Protein AF-Q2B4I1-F1 (afdb_monomer_lite)

Radius of gyration: 16.96 Å; chains: 1; bounding box: 50×12×42 Å

Secondary structure (DSSP, 8-state):
-HHHHHHHHHHHHHHHHHS---HHHHHHHHHHHHHHHHHHIIIIIS-TTTSTTHHHHHHHHHHHHHHHHHHHHHHHHHHHHTT-

Foldseek 3Di:
DLVVVLVVLVVQLVVLVVDPDDPVVNVVSNVVSVVVNVVSCCCPVVVLVPDPCNVVSVVVVVVVVVVVCCVVVVVVCCVVPVVD

Sequence (84 aa):
MGFVFSLILTAVALMVYFFDMSYAVGLTILVITAFIQAALQLVVFMHAGESDDKGTIFTNIYYSIFIALVTVFGTLLTMIWGYM

pLDDT: mean 91.2, std 8.28, range [54.88, 97.88]

Structure (mmCIF, N/CA/C/O backbone):
data_AF-Q2B4I1-F1
#
_entry.id   AF-Q2B4I1-F1
#
loop_
_atom_site.group_PDB
_atom_site.id
_atom_site.type_symbol
_atom_site.label_atom_id
_atom_site.label_alt_id
_atom_site.label_comp_id
_atom_site.label_asym_id
_atom_site.label_entity_id
_atom_site.label_seq_id
_atom_site.pdbx_PDB_ins_code
_atom_site.Cartn_x
_atom_site.Cartn_y
_atom_site.Cartn_z
_atom_site.occupancy
_atom_site.B_iso_or_equiv
_atom_site.auth_seq_id
_atom_site.auth_comp_id
_atom_site.auth_asym_id
_atom_site.auth_atom_id
_atom_site.pdbx_PDB_model_num
ATOM 1 N N . MET A 1 1 ? -24.560 -2.486 -5.103 1.00 83.25 1 MET A N 1
ATOM 2 C CA . MET A 1 1 ? -23.748 -1.503 -5.860 1.00 83.25 1 MET A CA 1
ATOM 3 C C . MET A 1 1 ? -22.246 -1.670 -5.630 1.00 83.25 1 MET A C 1
ATOM 5 O O . MET A 1 1 ? -21.544 -1.850 -6.614 1.00 83.25 1 MET A O 1
ATOM 9 N N . GLY A 1 2 ? -21.745 -1.693 -4.384 1.00 88.88 2 GLY A N 1
ATOM 10 C CA . GLY A 1 2 ? -20.301 -1.825 -4.091 1.00 88.88 2 GLY A CA 1
ATOM 11 C C . GLY A 1 2 ? -19.590 -3.006 -4.761 1.00 88.88 2 GLY A C 1
ATOM 12 O O . GLY A 1 2 ? -18.533 -2.830 -5.353 1.00 88.88 2 GLY A O 1
ATOM 13 N N . PHE A 1 3 ? -20.214 -4.188 -4.762 1.00 92.94 3 PHE A N 1
ATOM 14 C CA . PHE A 1 3 ? -19.674 -5.380 -5.428 1.00 92.94 3 PHE A CA 1
ATOM 15 C C . PHE A 1 3 ? -19.420 -5.188 -6.931 1.00 92.94 3 PHE A C 1
ATOM 17 O O . PHE A 1 3 ? -18.355 -5.538 -7.427 1.00 92.94 3 PHE A O 1
ATOM 24 N N . VAL A 1 4 ? -20.363 -4.570 -7.648 1.00 96.00 4 VAL A N 1
ATOM 25 C CA . VAL A 1 4 ? -20.215 -4.307 -9.088 1.00 96.00 4 VAL A CA 1
ATOM 26 C C . VAL A 1 4 ? -19.085 -3.310 -9.340 1.00 96.00 4 VAL A C 1
ATOM 28 O O . VAL A 1 4 ? -18.264 -3.532 -10.223 1.00 96.00 4 VAL A O 1
ATOM 31 N N . PHE A 1 5 ? -18.987 -2.251 -8.531 1.00 94.38 5 PHE A N 1
ATOM 32 C CA . PHE A 1 5 ? -17.875 -1.302 -8.625 1.00 94.38 5 PHE A CA 1
ATOM 33 C C . PHE A 1 5 ? -16.518 -1.965 -8.368 1.00 94.38 5 PHE A C 1
ATOM 35 O O . PHE A 1 5 ? -15.574 -1.706 -9.112 1.00 94.38 5 PHE A O 1
ATOM 42 N N . SER A 1 6 ? -16.430 -2.862 -7.381 1.00 96.25 6 SER A N 1
ATOM 43 C CA . SER A 1 6 ? -15.206 -3.622 -7.123 1.00 96.25 6 SER A CA 1
ATOM 44 C C . SER A 1 6 ? -14.831 -4.520 -8.307 1.00 96.25 6 SER A C 1
ATOM 46 O O . SER A 1 6 ? -13.673 -4.534 -8.715 1.00 96.25 6 SER A O 1
ATOM 48 N N . LEU A 1 7 ? -15.793 -5.203 -8.937 1.00 96.25 7 LEU A N 1
ATOM 49 C CA . LEU A 1 7 ? -15.518 -5.996 -10.141 1.00 96.25 7 LEU A CA 1
ATOM 50 C C . LEU A 1 7 ? -15.019 -5.139 -11.309 1.00 96.25 7 LEU A C 1
ATOM 52 O O . LEU A 1 7 ? -14.066 -5.529 -11.983 1.00 96.25 7 LEU A O 1
ATOM 56 N N . ILE A 1 8 ? -15.622 -3.968 -11.531 1.00 96.88 8 ILE A N 1
ATOM 57 C CA . ILE A 1 8 ? -15.201 -3.044 -12.593 1.00 96.88 8 ILE A CA 1
ATOM 58 C C . ILE A 1 8 ? -13.767 -2.563 -12.349 1.00 96.88 8 ILE A C 1
ATOM 60 O O . ILE A 1 8 ? -12.946 -2.622 -13.260 1.00 96.88 8 ILE A O 1
ATOM 64 N N . LEU A 1 9 ? -13.443 -2.130 -11.129 1.00 96.62 9 LEU A N 1
ATOM 65 C CA . LEU A 1 9 ? -12.091 -1.690 -10.765 1.00 96.62 9 LEU A CA 1
ATOM 66 C C . LEU A 1 9 ? -11.051 -2.796 -10.986 1.00 96.62 9 LEU A C 1
ATOM 68 O O . LEU A 1 9 ? -9.982 -2.530 -11.532 1.00 96.62 9 LEU A O 1
ATOM 72 N N . THR A 1 10 ? -11.375 -4.040 -10.624 1.00 96.88 10 THR A N 1
ATOM 73 C CA . THR A 1 10 ? -10.497 -5.194 -10.866 1.00 96.88 10 THR A CA 1
ATOM 74 C C . THR A 1 10 ? -10.336 -5.483 -12.356 1.00 96.88 10 THR A C 1
ATOM 76 O O . THR A 1 10 ? -9.222 -5.739 -12.807 1.00 96.88 10 THR A O 1
ATOM 79 N N . ALA A 1 11 ? -11.411 -5.398 -13.143 1.00 97.19 11 ALA A N 1
ATOM 80 C CA . ALA A 1 11 ? -11.334 -5.566 -14.591 1.00 97.19 11 ALA A CA 1
ATOM 81 C C . ALA A 1 11 ? -10.461 -4.480 -15.242 1.00 97.19 11 ALA A C 1
ATOM 83 O O . ALA A 1 11 ? -9.630 -4.800 -16.086 1.00 97.19 11 ALA A O 1
ATOM 84 N N . VAL A 1 12 ? -10.588 -3.217 -14.819 1.00 96.56 12 VAL A N 1
ATOM 85 C CA . VAL A 1 12 ? -9.741 -2.106 -15.294 1.00 96.56 12 VAL A CA 1
ATOM 86 C C . VAL A 1 12 ? -8.271 -2.326 -14.929 1.00 96.56 12 VAL A C 1
ATOM 88 O O . VAL A 1 12 ? -7.403 -2.108 -15.769 1.00 96.56 12 VAL A O 1
ATOM 91 N N . ALA A 1 13 ? -7.971 -2.804 -13.720 1.00 96.75 13 ALA A N 1
ATOM 92 C CA . ALA A 1 13 ? -6.601 -3.155 -13.345 1.00 96.75 13 ALA A CA 1
ATOM 93 C C . ALA A 1 13 ? -6.047 -4.305 -14.209 1.00 96.75 13 ALA A C 1
ATOM 95 O O . ALA A 1 13 ? -4.906 -4.245 -14.665 1.00 96.75 13 ALA A O 1
ATOM 96 N N . LEU A 1 14 ? -6.869 -5.321 -14.497 1.00 96.88 14 LEU A N 1
ATOM 97 C CA . LEU A 1 14 ? -6.500 -6.461 -15.341 1.00 96.88 14 LEU A CA 1
ATOM 98 C C . LEU A 1 14 ? -6.183 -6.044 -16.787 1.00 96.88 14 LEU A C 1
ATOM 100 O O . LEU A 1 14 ? -5.322 -6.646 -17.425 1.00 96.88 14 LEU A O 1
ATOM 104 N N . MET A 1 15 ? -6.836 -4.999 -17.306 1.00 94.88 15 MET A N 1
ATOM 105 C CA . MET A 1 15 ? -6.576 -4.486 -18.657 1.00 94.88 15 MET A CA 1
ATOM 106 C C . MET A 1 15 ? -5.112 -4.071 -18.855 1.00 94.88 15 MET A C 1
ATOM 108 O O . MET A 1 15 ? -4.588 -4.260 -19.948 1.00 94.88 15 MET A O 1
ATOM 112 N N . VAL A 1 16 ? -4.419 -3.605 -17.808 1.00 95.81 16 VAL A N 1
ATOM 113 C CA . VAL A 1 16 ? -2.989 -3.241 -17.878 1.00 95.81 16 VAL A CA 1
ATOM 114 C C . VAL A 1 16 ? -2.110 -4.413 -18.336 1.00 95.81 16 VAL A C 1
ATOM 116 O O . VAL A 1 16 ? -1.076 -4.190 -18.951 1.00 95.81 16 VAL A O 1
ATOM 119 N N . TYR A 1 17 ? -2.519 -5.658 -18.071 1.00 92.88 17 TYR A N 1
ATOM 120 C CA . TYR A 1 17 ? -1.804 -6.849 -18.538 1.00 92.88 17 TYR A CA 1
ATOM 121 C C . TYR A 1 17 ? -2.072 -7.174 -20.016 1.00 92.88 17 TYR A C 1
ATOM 123 O O . TYR A 1 17 ? -1.191 -7.673 -20.709 1.00 92.88 17 TYR A O 1
ATOM 131 N N . PHE A 1 18 ? -3.291 -6.924 -20.498 1.00 94.69 18 PHE A N 1
ATOM 132 C CA . PHE A 1 18 ? -3.709 -7.308 -21.851 1.00 94.69 18 PHE A CA 1
ATOM 133 C C . PHE A 1 18 ? -3.426 -6.242 -22.910 1.00 94.69 18 PHE A C 1
ATOM 135 O O . PHE A 1 18 ? -3.332 -6.572 -24.092 1.00 94.69 18 PHE A O 1
ATOM 142 N N . PHE A 1 19 ? -3.304 -4.979 -22.509 1.00 93.25 19 PHE A N 1
ATOM 143 C CA . PHE A 1 19 ? -2.959 -3.885 -23.408 1.00 93.25 19 PHE A CA 1
ATOM 144 C C . PHE A 1 19 ? -1.479 -3.527 -23.276 1.00 93.25 19 PHE A C 1
ATOM 146 O O . PHE A 1 19 ? -0.962 -3.405 -22.170 1.00 93.25 19 PHE A O 1
ATOM 153 N N . ASP A 1 20 ? -0.818 -3.302 -24.412 1.00 91.25 20 ASP A N 1
ATOM 154 C CA . ASP A 1 20 ? 0.585 -2.880 -24.485 1.00 91.25 20 ASP A CA 1
ATOM 155 C C . ASP A 1 20 ? 0.728 -1.398 -24.096 1.00 91.25 20 ASP A C 1
ATOM 157 O O . ASP A 1 20 ? 0.838 -0.494 -24.927 1.00 91.25 20 ASP A O 1
ATOM 161 N N . MET A 1 21 ? 0.593 -1.130 -22.798 1.00 93.12 21 MET A N 1
ATOM 162 C CA . MET A 1 21 ? 0.674 0.204 -22.214 1.00 93.12 21 MET A CA 1
ATOM 163 C C . MET A 1 21 ? 2.112 0.533 -21.816 1.00 93.12 21 MET A C 1
ATOM 165 O O . MET A 1 21 ? 2.876 -0.328 -21.383 1.00 93.12 21 MET A O 1
ATOM 169 N N . SER A 1 22 ? 2.473 1.818 -21.865 1.00 96.31 22 SER A N 1
ATOM 170 C CA . SER A 1 22 ? 3.753 2.251 -21.304 1.00 96.31 22 SER A CA 1
ATOM 171 C C . SER A 1 22 ? 3.792 2.003 -19.792 1.00 96.31 22 SER A C 1
ATOM 173 O O . SER A 1 22 ? 2.772 2.098 -19.103 1.00 96.31 22 SER A O 1
ATOM 175 N N . TYR A 1 23 ? 4.990 1.745 -19.259 1.00 93.56 23 TYR A N 1
ATOM 176 C CA . TYR A 1 23 ? 5.193 1.466 -17.834 1.00 93.56 23 TYR A CA 1
ATOM 177 C C . TYR A 1 23 ? 4.545 2.519 -16.921 1.00 93.56 23 TYR A C 1
ATOM 179 O O . TYR A 1 23 ? 3.857 2.179 -15.961 1.00 93.56 23 TYR A O 1
ATOM 187 N N . ALA A 1 24 ? 4.710 3.804 -17.253 1.00 96.75 24 ALA A N 1
ATOM 18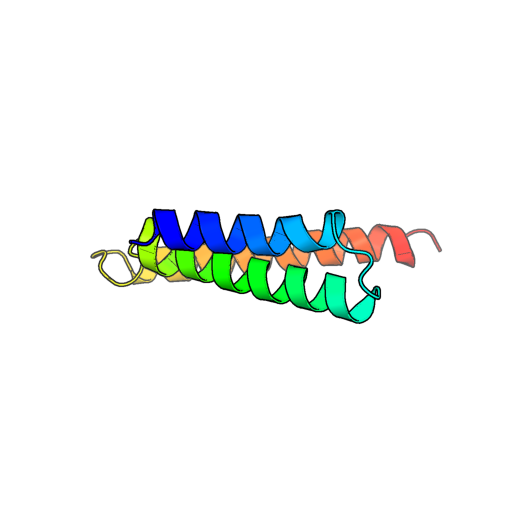8 C CA . ALA A 1 24 ? 4.149 4.903 -1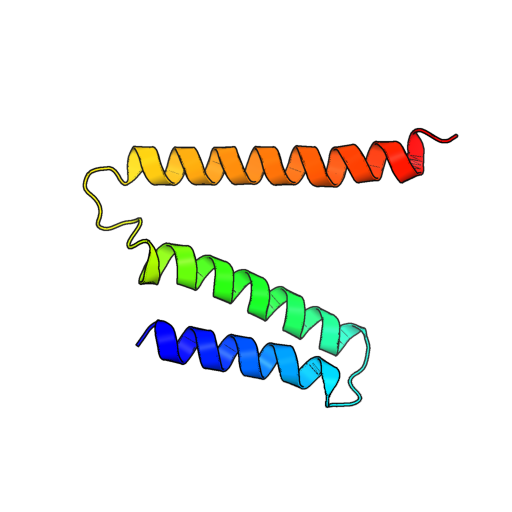6.472 1.00 96.75 24 ALA A CA 1
ATOM 189 C C . ALA A 1 24 ? 2.612 4.874 -16.441 1.00 96.75 24 ALA A C 1
ATOM 191 O O . ALA A 1 24 ? 2.012 5.085 -15.386 1.00 96.75 24 ALA A O 1
ATOM 192 N N . VAL A 1 25 ? 1.973 4.582 -17.578 1.00 96.50 25 VAL A N 1
ATOM 193 C CA . VAL A 1 25 ? 0.509 4.505 -17.683 1.00 96.50 25 VAL A CA 1
ATOM 194 C C . VAL A 1 25 ? -0.013 3.294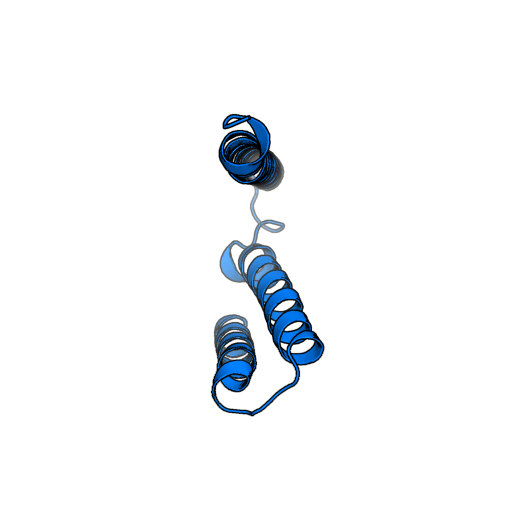 -16.916 1.00 96.50 25 VAL A C 1
ATOM 196 O O . VAL A 1 25 ? -0.911 3.445 -16.086 1.00 96.50 25 VAL A O 1
ATOM 199 N N . GLY A 1 26 ? 0.585 2.119 -17.133 1.00 96.56 26 GLY A N 1
ATOM 200 C CA . GLY A 1 26 ? 0.185 0.890 -16.452 1.00 96.56 26 GLY A CA 1
ATOM 201 C C . GLY A 1 26 ? 0.296 1.009 -14.932 1.00 96.56 26 GLY A C 1
ATOM 202 O O . GLY A 1 26 ? -0.670 0.743 -14.217 1.00 96.56 26 GLY A O 1
ATOM 203 N N . LEU A 1 27 ? 1.431 1.505 -14.429 1.00 96.69 27 LEU A N 1
ATOM 204 C CA . LEU A 1 27 ? 1.642 1.708 -12.994 1.00 96.69 27 LEU A CA 1
ATOM 205 C C . LEU A 1 27 ? 0.654 2.721 -12.400 1.00 96.69 27 LEU A C 1
ATOM 207 O O . LEU A 1 27 ? 0.121 2.492 -11.316 1.00 96.69 27 LEU A O 1
ATOM 211 N N . THR A 1 28 ? 0.365 3.813 -13.113 1.00 97.12 28 THR A N 1
ATOM 212 C CA . THR A 1 28 ? -0.610 4.820 -12.664 1.00 97.12 28 THR A CA 1
ATOM 213 C C .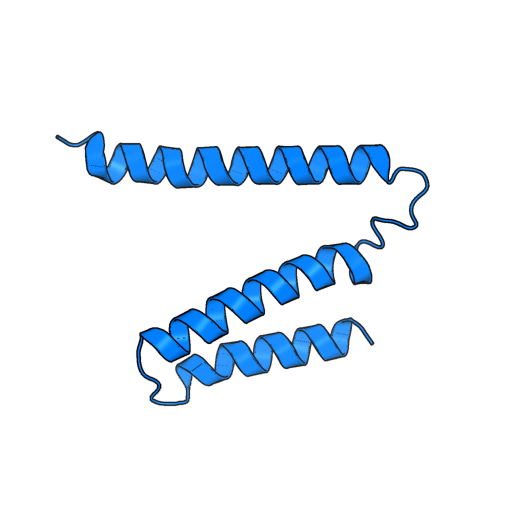 THR A 1 28 ? -2.002 4.210 -12.505 1.00 97.12 28 THR A C 1
ATOM 215 O O . THR A 1 28 ? -2.646 4.412 -11.474 1.00 97.12 28 THR A O 1
ATOM 218 N N . ILE A 1 29 ? -2.454 3.418 -13.483 1.00 96.94 29 ILE A N 1
ATOM 219 C 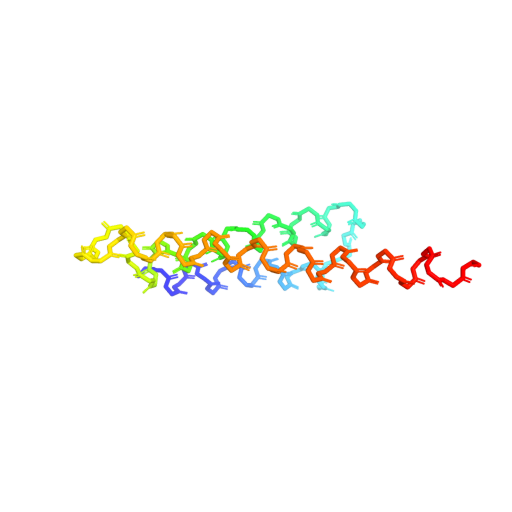CA . ILE A 1 29 ? -3.750 2.730 -13.416 1.00 96.94 29 ILE A CA 1
ATOM 220 C C . ILE A 1 29 ? -3.778 1.764 -12.229 1.00 96.94 29 ILE A C 1
ATOM 222 O O . ILE A 1 29 ? -4.725 1.797 -11.442 1.00 96.94 29 ILE A O 1
ATOM 226 N N . LEU A 1 30 ? -2.741 0.939 -12.058 1.00 97.19 30 LEU A N 1
ATOM 227 C CA . LEU A 1 30 ? -2.671 -0.034 -10.963 1.00 97.19 30 LEU A CA 1
ATOM 228 C C . LEU A 1 30 ? -2.691 0.640 -9.586 1.00 97.19 30 LEU A C 1
ATOM 230 O O . LEU A 1 30 ? -3.452 0.228 -8.714 1.00 97.19 30 LEU A O 1
ATOM 234 N N . VAL A 1 31 ? -1.911 1.704 -9.391 1.00 97.44 31 VAL A N 1
ATOM 235 C CA . VAL A 1 31 ? -1.862 2.424 -8.111 1.00 97.44 31 VAL A CA 1
ATOM 236 C C . VAL A 1 31 ? -3.205 3.089 -7.809 1.00 97.44 31 VAL A C 1
ATOM 238 O O . VAL A 1 31 ? -3.748 2.906 -6.720 1.00 97.44 31 VAL A O 1
ATOM 241 N N . ILE A 1 32 ? -3.784 3.815 -8.770 1.00 97.88 32 ILE A N 1
ATOM 242 C CA . ILE A 1 32 ? -5.070 4.500 -8.568 1.00 97.88 32 ILE A CA 1
ATOM 243 C C . ILE A 1 32 ? -6.183 3.490 -8.274 1.00 97.88 32 ILE A C 1
ATOM 245 O O . ILE A 1 32 ? -6.929 3.657 -7.307 1.00 97.88 32 ILE A O 1
ATOM 249 N N . THR A 1 33 ? -6.289 2.425 -9.072 1.00 97.19 33 THR A N 1
ATOM 250 C CA . THR A 1 33 ? -7.317 1.393 -8.866 1.00 97.19 33 THR A CA 1
ATOM 251 C C . THR A 1 33 ? -7.147 0.678 -7.525 1.00 97.19 33 THR A C 1
ATOM 253 O O . THR A 1 33 ? -8.150 0.446 -6.851 1.00 97.19 33 THR A O 1
ATOM 256 N N . ALA A 1 34 ? -5.915 0.412 -7.075 1.00 96.56 34 ALA A N 1
ATOM 257 C CA . ALA A 1 34 ? -5.647 -0.189 -5.767 1.00 96.56 34 ALA A CA 1
ATOM 258 C C . ALA A 1 34 ? -6.116 0.695 -4.598 1.00 96.56 34 ALA A C 1
ATOM 260 O O . ALA A 1 34 ? -6.788 0.205 -3.688 1.00 96.56 34 ALA A O 1
ATOM 261 N N . PHE A 1 35 ? -5.831 2.001 -4.629 1.00 96.06 35 PHE A N 1
ATOM 262 C CA . PHE A 1 35 ? -6.282 2.919 -3.575 1.00 96.06 35 PHE A CA 1
ATOM 263 C C . PHE A 1 35 ? -7.803 3.098 -3.566 1.00 96.06 35 PHE A C 1
ATOM 265 O O . PHE A 1 35 ? -8.412 3.107 -2.494 1.00 96.06 35 PHE A O 1
ATOM 272 N N . ILE A 1 36 ? -8.433 3.185 -4.741 1.00 96.81 36 ILE A N 1
ATOM 273 C CA . ILE A 1 36 ? -9.897 3.256 -4.830 1.00 96.81 36 ILE A CA 1
ATOM 274 C C . ILE A 1 36 ? -10.530 1.955 -4.317 1.00 96.81 36 ILE A C 1
ATOM 276 O O . ILE A 1 36 ? -11.521 2.018 -3.593 1.00 96.81 36 ILE A O 1
ATOM 280 N N . GLN A 1 37 ? -9.955 0.787 -4.622 1.00 97.19 37 GLN A N 1
ATOM 281 C CA . GLN A 1 37 ? -10.430 -0.493 -4.081 1.00 97.19 37 GLN A CA 1
ATOM 282 C C . GLN A 1 37 ? -10.322 -0.550 -2.556 1.00 97.19 37 GLN A C 1
ATOM 284 O O . GLN A 1 37 ? -11.278 -0.943 -1.890 1.00 97.19 37 GLN A O 1
ATOM 289 N N . ALA A 1 38 ? -9.197 -0.108 -1.989 1.00 94.12 38 ALA A N 1
ATOM 290 C CA . ALA A 1 38 ? -9.026 -0.044 -0.540 1.00 94.12 38 ALA A CA 1
ATOM 291 C C . ALA A 1 38 ? -10.061 0.889 0.121 1.00 94.12 38 ALA A C 1
ATOM 293 O O . ALA A 1 38 ? -10.653 0.538 1.144 1.00 94.12 38 ALA A O 1
ATOM 294 N N . ALA A 1 39 ? -10.339 2.046 -0.488 1.00 92.81 39 ALA A N 1
ATOM 295 C CA . ALA A 1 39 ? -11.364 2.971 -0.006 1.00 92.81 39 ALA A CA 1
ATOM 296 C C . ALA A 1 39 ? -12.779 2.381 -0.116 1.00 92.81 39 ALA A C 1
ATOM 298 O O . ALA A 1 39 ? -13.568 2.488 0.824 1.00 92.81 39 ALA A O 1
ATOM 299 N N . LEU A 1 40 ? -13.096 1.717 -1.231 1.00 94.62 40 LEU A N 1
ATOM 300 C CA . LEU A 1 40 ? -14.373 1.032 -1.425 1.00 94.62 40 LEU A CA 1
ATOM 301 C C . LEU A 1 40 ? -14.571 -0.062 -0.369 1.00 94.62 40 LEU A C 1
ATOM 303 O O . LEU A 1 40 ? -15.664 -0.178 0.185 1.00 94.62 40 LEU A O 1
ATOM 307 N N . GLN A 1 41 ? -13.516 -0.808 -0.034 1.00 93.56 41 GLN A N 1
ATOM 308 C CA . GLN A 1 41 ? -13.552 -1.808 1.031 1.00 93.56 41 GLN A CA 1
ATOM 309 C C . GLN A 1 41 ? -13.899 -1.188 2.387 1.00 93.56 41 GLN A C 1
ATOM 311 O O . GLN A 1 41 ? -14.793 -1.674 3.082 1.00 93.56 41 GLN A O 1
ATOM 316 N N . LEU A 1 42 ? -13.241 -0.085 2.735 1.00 90.62 42 LEU A N 1
ATOM 317 C CA . LEU A 1 42 ? -13.437 0.595 4.012 1.00 90.62 42 LEU A CA 1
ATOM 318 C C . LEU A 1 42 ? -14.831 1.236 4.125 1.00 90.62 42 LEU A C 1
ATOM 320 O O . LEU A 1 42 ? -15.491 1.121 5.159 1.00 90.62 42 LEU A O 1
ATOM 324 N N . VAL A 1 43 ? -15.297 1.903 3.068 1.00 89.94 43 VAL A N 1
ATOM 325 C CA . VAL A 1 43 ? -16.549 2.673 3.103 1.00 89.94 43 VAL A CA 1
ATOM 326 C C . VAL A 1 43 ? -17.767 1.786 2.862 1.00 89.94 43 VAL A C 1
ATOM 328 O O . VAL A 1 43 ? -18.747 1.891 3.592 1.00 89.94 43 VAL A O 1
ATOM 331 N N . VAL A 1 44 ? -17.720 0.917 1.849 1.00 89.81 44 VAL A N 1
ATOM 332 C CA . VAL A 1 44 ? -18.911 0.214 1.346 1.00 89.81 44 VAL A CA 1
ATOM 333 C C . VAL A 1 44 ? -19.042 -1.203 1.890 1.00 89.81 44 VAL A C 1
ATOM 335 O O . VAL A 1 44 ? -20.158 -1.682 2.052 1.00 89.81 44 VAL A O 1
ATOM 338 N N . PHE A 1 45 ? -17.940 -1.902 2.163 1.00 89.00 45 PHE A N 1
ATOM 339 C CA . PHE A 1 45 ? -18.018 -3.266 2.699 1.00 89.00 45 PHE A CA 1
ATOM 340 C C . PHE A 1 45 ? -17.927 -3.294 4.219 1.00 89.00 45 PHE A C 1
ATOM 342 O O . PHE A 1 45 ? -18.696 -4.006 4.861 1.00 89.00 45 PHE A O 1
ATOM 349 N N . MET A 1 46 ? -17.042 -2.486 4.799 1.00 88.88 46 MET A N 1
ATOM 350 C CA . MET A 1 46 ? -16.889 -2.415 6.251 1.00 88.88 46 MET A CA 1
ATOM 351 C C . MET A 1 46 ? -17.887 -1.463 6.922 1.00 88.88 46 MET A C 1
ATOM 353 O O . MET A 1 46 ? -17.978 -1.493 8.145 1.00 88.88 46 MET A O 1
ATOM 357 N N . HIS A 1 47 ? -18.612 -0.627 6.159 1.00 87.12 47 HIS A N 1
ATOM 358 C CA . HIS A 1 47 ? -19.518 0.413 6.681 1.00 87.12 47 HIS A CA 1
ATOM 359 C C . HIS A 1 47 ? -18.905 1.168 7.875 1.00 87.12 47 HIS A C 1
ATOM 361 O O . HIS A 1 47 ? -19.565 1.456 8.874 1.00 87.12 47 HIS A O 1
ATOM 367 N N . ALA A 1 48 ? -17.603 1.471 7.786 1.00 79.81 48 ALA A N 1
ATOM 368 C CA . ALA A 1 48 ? -16.791 1.840 8.946 1.00 79.81 48 ALA A CA 1
ATOM 369 C C . ALA A 1 48 ? -17.264 3.123 9.660 1.00 79.81 48 ALA A C 1
ATOM 371 O O . ALA A 1 48 ? -16.971 3.318 10.836 1.00 79.81 48 ALA A O 1
ATOM 372 N N . GLY A 1 49 ? -17.996 4.000 8.963 1.00 78.06 49 GLY A N 1
ATOM 373 C CA . GLY A 1 49 ? -18.556 5.233 9.527 1.00 78.06 49 GLY A CA 1
ATOM 374 C C . GLY A 1 49 ? -19.940 5.094 10.171 1.00 78.06 49 GLY A C 1
ATOM 375 O O . GLY A 1 49 ? -20.330 5.982 10.928 1.00 78.06 49 GLY A O 1
ATOM 376 N N . GLU A 1 50 ? -20.669 4.015 9.881 1.00 79.81 50 GLU A N 1
ATOM 377 C CA . GLU A 1 50 ? -22.050 3.799 10.344 1.00 79.81 50 GLU A CA 1
ATOM 378 C C . GLU A 1 50 ? -22.123 2.886 11.577 1.00 79.81 50 GLU A C 1
ATOM 380 O O . GLU A 1 50 ? -23.133 2.856 12.269 1.00 79.81 50 GLU A O 1
ATOM 385 N N . SER A 1 51 ? -21.033 2.188 11.896 1.00 77.31 51 SER A N 1
ATOM 386 C CA . SER A 1 51 ? -20.945 1.352 13.092 1.00 77.31 51 SER A CA 1
ATOM 387 C C . SER A 1 51 ? -20.878 2.187 14.379 1.00 77.31 51 SER A C 1
ATOM 389 O O . SER A 1 51 ? -20.199 3.221 14.430 1.00 77.31 51 SER A O 1
ATOM 391 N N . ASP A 1 52 ? -21.520 1.702 15.445 1.00 75.69 52 ASP A N 1
ATOM 392 C CA . ASP A 1 52 ? -21.451 2.285 16.793 1.00 75.69 52 ASP A CA 1
ATOM 393 C C . ASP A 1 52 ? -19.998 2.382 17.300 1.00 75.69 52 ASP A C 1
ATOM 395 O O . ASP A 1 52 ? -19.619 3.353 17.957 1.00 75.69 52 ASP A O 1
ATOM 399 N N . ASP A 1 53 ? -19.145 1.444 16.875 1.00 83.00 53 ASP A N 1
ATOM 400 C CA . ASP A 1 53 ? -17.727 1.356 17.240 1.00 83.00 53 ASP A CA 1
ATOM 401 C C . ASP A 1 53 ? -16.775 2.038 16.239 1.00 83.00 53 ASP A C 1
ATOM 403 O O . ASP A 1 53 ? -15.578 1.731 16.191 1.00 83.00 53 ASP A O 1
ATOM 407 N N . LYS A 1 54 ? -17.263 2.991 15.432 1.00 81.62 54 LYS A N 1
ATOM 408 C CA . LYS A 1 54 ? -16.458 3.701 14.414 1.00 81.62 54 LYS A CA 1
ATOM 409 C C . LYS A 1 54 ? -15.105 4.199 14.930 1.00 81.62 54 LYS A C 1
ATOM 411 O O . LYS A 1 54 ? -14.099 4.035 14.248 1.00 81.62 54 LYS A O 1
ATOM 416 N N . GLY A 1 55 ? -15.052 4.752 16.146 1.00 83.94 55 GLY A N 1
ATOM 417 C CA . GLY A 1 55 ? -13.806 5.241 16.748 1.00 83.94 55 GLY A CA 1
ATOM 418 C C . GLY A 1 55 ? -12.747 4.141 16.856 1.00 83.94 55 GLY A C 1
ATOM 419 O O . GLY A 1 55 ? -11.630 4.302 16.369 1.00 83.94 55 GLY A O 1
ATOM 420 N N . THR A 1 56 ? -13.132 2.988 17.403 1.00 87.56 56 THR A N 1
ATOM 421 C CA . THR A 1 56 ? -12.265 1.813 17.548 1.00 87.56 56 THR A CA 1
ATOM 422 C C . THR A 1 56 ? -11.821 1.269 16.191 1.00 87.56 56 THR A C 1
ATOM 424 O O . THR A 1 56 ? -10.641 0.960 16.010 1.00 87.56 56 THR A O 1
ATOM 427 N N . ILE A 1 57 ? -12.735 1.196 15.217 1.00 87.44 57 ILE A N 1
ATOM 428 C CA . ILE A 1 57 ? -12.441 0.713 13.859 1.00 87.44 57 ILE A CA 1
ATOM 429 C C . ILE A 1 57 ? -11.405 1.614 13.175 1.00 87.44 57 ILE A C 1
ATOM 431 O O . ILE A 1 57 ? -10.398 1.116 12.669 1.00 87.44 57 ILE A O 1
ATOM 435 N N . PHE A 1 58 ? -11.595 2.936 13.198 1.00 88.62 58 PHE A N 1
ATOM 436 C CA . PHE A 1 58 ? -10.655 3.874 12.576 1.00 88.62 58 PHE A CA 1
ATOM 437 C C . PHE A 1 58 ? -9.284 3.866 13.261 1.00 88.62 58 PHE A C 1
ATOM 439 O O . PHE A 1 58 ? -8.262 3.878 12.570 1.00 88.62 58 PHE A O 1
ATOM 446 N N . THR A 1 59 ? -9.233 3.781 14.595 1.00 90.75 59 THR A N 1
ATOM 447 C CA . THR A 1 59 ? -7.963 3.645 15.325 1.00 90.75 59 THR A CA 1
ATOM 448 C C . THR A 1 59 ? -7.239 2.350 14.958 1.00 90.75 59 THR A C 1
ATOM 450 O O . THR A 1 59 ? -6.030 2.375 14.724 1.00 90.75 59 THR A O 1
ATOM 453 N N . ASN A 1 60 ? -7.961 1.231 14.847 1.00 92.19 60 ASN A N 1
ATOM 454 C CA . ASN A 1 60 ? -7.375 -0.050 14.464 1.00 92.19 60 ASN A CA 1
ATOM 455 C C . ASN A 1 60 ? -6.827 -0.027 13.027 1.00 92.19 60 ASN A C 1
ATOM 457 O O . ASN A 1 60 ? -5.698 -0.463 12.799 1.00 92.19 60 ASN A O 1
ATOM 461 N N . ILE A 1 61 ? -7.573 0.540 12.074 1.00 92.19 61 ILE A N 1
ATOM 462 C CA . ILE A 1 61 ? -7.125 0.678 10.681 1.00 92.19 61 ILE A CA 1
ATOM 463 C C . ILE A 1 61 ? -5.874 1.554 10.604 1.00 92.19 61 ILE A C 1
ATOM 465 O O . ILE A 1 61 ? -4.899 1.169 9.962 1.00 92.19 61 ILE A O 1
ATOM 469 N N . TYR A 1 62 ? -5.865 2.701 11.285 1.00 92.38 62 TYR A N 1
ATOM 470 C CA . TYR A 1 62 ? -4.708 3.593 11.295 1.00 92.38 62 TYR A CA 1
ATOM 471 C C . TYR A 1 62 ? -3.462 2.904 11.866 1.00 92.38 62 TYR A C 1
ATOM 473 O O . TYR A 1 62 ? -2.385 2.952 11.269 1.00 92.38 62 TYR A O 1
ATOM 481 N N . TYR A 1 63 ? -3.623 2.198 12.988 1.00 95.62 63 TYR A N 1
ATOM 482 C CA . TYR A 1 63 ? -2.550 1.412 13.590 1.00 95.62 63 TYR A CA 1
ATOM 483 C C . TYR A 1 63 ? -2.055 0.293 12.658 1.00 95.62 63 TYR A C 1
ATOM 485 O O . TYR A 1 63 ? -0.850 0.090 12.514 1.00 95.62 63 TYR A O 1
ATOM 493 N N . SER A 1 64 ? -2.968 -0.380 11.957 1.00 94.38 64 SER A N 1
ATOM 494 C CA . SER A 1 64 ? -2.639 -1.431 10.986 1.00 94.38 64 SER A CA 1
ATOM 495 C C . SER A 1 64 ? -1.867 -0.887 9.780 1.00 94.38 64 SER A C 1
ATOM 497 O O . SER A 1 64 ? -0.900 -1.509 9.341 1.00 94.38 64 SER A O 1
ATOM 499 N N . ILE A 1 65 ? -2.237 0.295 9.273 1.00 94.88 65 ILE A N 1
ATOM 500 C CA . ILE A 1 65 ? -1.499 0.978 8.200 1.00 94.88 65 ILE A CA 1
ATOM 501 C C . ILE A 1 65 ? -0.090 1.335 8.676 1.00 94.88 65 ILE A C 1
ATOM 503 O O . ILE A 1 65 ? 0.873 1.087 7.955 1.00 94.88 65 ILE A O 1
ATOM 507 N N . PHE A 1 66 ? 0.054 1.865 9.893 1.00 96.56 66 PHE A N 1
ATOM 508 C CA . PHE A 1 66 ? 1.369 2.164 10.458 1.00 96.56 66 PHE A CA 1
ATOM 509 C C . PHE A 1 66 ? 2.259 0.917 10.525 1.00 96.56 66 PHE A C 1
ATOM 511 O O . PHE A 1 66 ? 3.397 0.960 10.056 1.00 96.56 66 PHE A O 1
ATOM 518 N N . ILE A 1 67 ? 1.733 -0.202 11.036 1.00 97.69 67 ILE A N 1
ATOM 519 C CA . ILE A 1 67 ? 2.463 -1.476 11.062 1.00 97.69 67 ILE A CA 1
ATOM 520 C C . ILE A 1 67 ? 2.865 -1.889 9.645 1.00 97.69 67 ILE A C 1
ATOM 522 O O . ILE A 1 67 ? 4.037 -2.171 9.415 1.00 97.69 67 ILE A O 1
ATOM 526 N N . ALA A 1 68 ? 1.934 -1.876 8.686 1.00 96.25 68 ALA A N 1
ATOM 527 C CA . ALA A 1 68 ? 2.221 -2.259 7.306 1.00 96.25 68 ALA A CA 1
ATOM 528 C C . ALA A 1 68 ? 3.352 -1.414 6.694 1.00 96.25 68 ALA A C 1
ATOM 530 O O . ALA A 1 68 ? 4.260 -1.964 6.071 1.00 96.25 68 ALA A O 1
ATOM 531 N N . LEU A 1 69 ? 3.344 -0.096 6.918 1.00 96.62 69 LEU A N 1
ATOM 532 C CA . LEU A 1 69 ? 4.393 0.800 6.428 1.00 96.62 69 LEU A CA 1
ATOM 533 C C . LEU A 1 69 ? 5.741 0.522 7.098 1.00 96.62 69 LEU A C 1
ATOM 535 O O . LEU A 1 69 ? 6.747 0.406 6.400 1.00 96.62 69 LEU A O 1
ATOM 539 N N . VAL A 1 70 ? 5.778 0.378 8.426 1.00 97.25 70 VAL A N 1
ATOM 540 C CA . VAL A 1 70 ? 7.019 0.069 9.157 1.00 97.25 70 VAL A CA 1
ATOM 541 C C . VAL A 1 70 ? 7.581 -1.284 8.727 1.00 97.25 70 VAL A C 1
ATOM 543 O O . VAL A 1 70 ? 8.787 -1.405 8.535 1.00 97.25 70 VAL A O 1
ATOM 546 N N . THR A 1 71 ? 6.734 -2.291 8.520 1.00 96.31 71 THR A N 1
ATOM 547 C CA . THR A 1 71 ? 7.169 -3.610 8.054 1.00 96.31 71 THR A CA 1
ATOM 548 C C . THR A 1 71 ? 7.700 -3.553 6.623 1.00 96.31 71 THR A C 1
ATOM 550 O O . THR A 1 71 ? 8.807 -4.029 6.374 1.00 96.31 71 THR A O 1
ATOM 553 N N . VAL A 1 72 ? 6.969 -2.954 5.678 1.00 95.50 72 VAL A N 1
ATOM 554 C CA . VAL A 1 72 ? 7.397 -2.889 4.270 1.00 95.50 72 VAL A CA 1
ATOM 555 C C . VAL A 1 72 ? 8.654 -2.033 4.120 1.00 95.50 72 VAL A C 1
ATOM 557 O O . VAL A 1 72 ? 9.638 -2.485 3.543 1.00 95.50 72 VAL A O 1
ATOM 560 N N . PHE A 1 73 ? 8.684 -0.823 4.680 1.00 94.88 73 PHE A N 1
ATOM 561 C CA . PHE A 1 73 ? 9.869 0.028 4.568 1.00 94.88 73 PHE A CA 1
ATOM 562 C C . PHE A 1 73 ? 11.038 -0.470 5.410 1.00 94.88 73 PHE A C 1
ATOM 564 O O . PHE A 1 73 ? 12.174 -0.376 4.960 1.00 94.88 73 PHE A O 1
ATOM 571 N N . GLY A 1 74 ? 10.786 -1.027 6.594 1.00 94.62 74 GLY A N 1
ATOM 572 C CA . GLY A 1 74 ? 11.830 -1.615 7.429 1.00 94.62 74 GLY A CA 1
ATOM 573 C C . GLY A 1 74 ? 12.501 -2.802 6.742 1.00 94.62 74 GLY A C 1
ATOM 574 O O . GLY A 1 74 ? 13.726 -2.864 6.688 1.00 94.62 74 GLY A O 1
ATOM 575 N N . THR A 1 75 ? 11.720 -3.701 6.138 1.00 94.38 75 THR A N 1
ATOM 576 C CA . THR A 1 75 ? 12.276 -4.829 5.373 1.00 94.38 75 THR A CA 1
ATOM 577 C C . THR A 1 75 ? 13.049 -4.350 4.146 1.00 94.38 75 THR A C 1
ATOM 579 O O . THR A 1 75 ? 14.201 -4.748 3.972 1.00 94.38 75 THR A O 1
ATOM 582 N N . LEU A 1 76 ? 12.494 -3.422 3.358 1.00 92.81 76 LEU A N 1
ATOM 583 C CA . LEU A 1 76 ? 13.207 -2.819 2.227 1.00 92.81 76 LEU A CA 1
ATOM 584 C C . LEU A 1 76 ? 14.511 -2.138 2.665 1.00 92.81 76 LEU A C 1
ATOM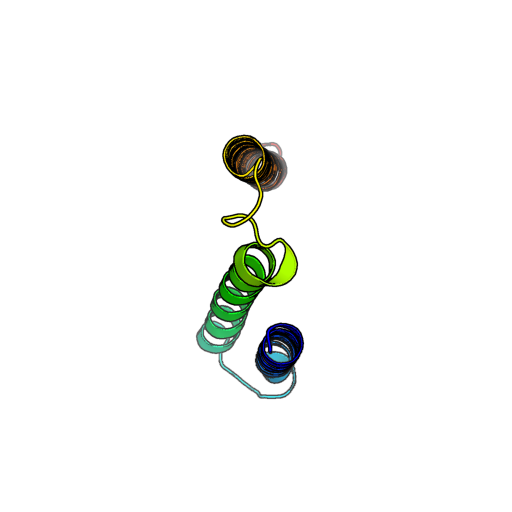 586 O O . LEU A 1 76 ? 15.540 -2.335 2.025 1.00 92.81 76 LEU A O 1
ATOM 590 N N . LEU A 1 77 ? 14.504 -1.403 3.781 1.00 90.81 77 LEU A N 1
ATOM 591 C CA . LEU A 1 77 ? 15.705 -0.791 4.347 1.00 90.81 77 LEU A CA 1
ATOM 592 C C . LEU A 1 77 ? 16.752 -1.855 4.695 1.00 90.81 77 LEU A C 1
ATOM 594 O O . LEU A 1 77 ? 17.907 -1.719 4.302 1.00 90.81 77 LEU A O 1
ATOM 598 N N . THR A 1 78 ? 16.366 -2.934 5.380 1.00 91.44 78 THR A N 1
ATOM 599 C CA . THR A 1 78 ? 17.312 -4.008 5.732 1.00 91.44 78 THR A CA 1
ATOM 600 C C . THR A 1 78 ? 17.872 -4.733 4.510 1.00 91.44 78 THR A C 1
ATOM 602 O O . THR A 1 78 ? 19.057 -5.044 4.483 1.00 91.44 78 THR A O 1
ATOM 605 N N . MET A 1 79 ? 17.061 -4.967 3.477 1.00 89.19 79 MET A N 1
ATOM 606 C CA . MET A 1 79 ? 17.504 -5.682 2.279 1.00 89.19 79 MET A CA 1
ATOM 607 C C . MET A 1 79 ? 18.358 -4.816 1.349 1.00 89.19 79 MET A C 1
ATOM 609 O O . MET A 1 79 ? 19.239 -5.345 0.680 1.00 89.19 79 MET A O 1
ATOM 613 N N . ILE A 1 80 ? 18.105 -3.505 1.295 1.00 88.44 80 ILE A N 1
ATOM 614 C CA . ILE A 1 80 ? 18.832 -2.583 0.410 1.00 88.44 80 ILE A CA 1
ATOM 615 C C . ILE A 1 80 ? 20.084 -2.018 1.100 1.00 88.44 80 ILE A C 1
ATOM 617 O O . ILE A 1 80 ? 21.136 -1.941 0.474 1.00 88.44 80 ILE A O 1
ATOM 621 N N . TRP A 1 81 ? 19.990 -1.637 2.380 1.00 77.88 81 TRP A N 1
ATOM 622 C CA . TRP A 1 81 ? 21.071 -0.976 3.133 1.00 77.88 81 TRP A CA 1
ATOM 623 C C . TRP A 1 81 ? 21.701 -1.833 4.231 1.00 77.88 81 TRP A C 1
ATOM 625 O O . TRP A 1 81 ? 22.834 -1.569 4.615 1.00 77.88 81 TRP A O 1
ATOM 635 N N . GLY A 1 82 ? 20.996 -2.839 4.750 1.00 62.47 82 GLY A N 1
ATOM 636 C CA . GLY A 1 82 ? 21.517 -3.720 5.805 1.00 62.47 82 GLY A CA 1
ATOM 637 C C . GLY A 1 82 ? 22.526 -4.768 5.318 1.00 62.47 82 GLY A C 1
ATOM 638 O O . GLY A 1 82 ? 23.115 -5.456 6.143 1.00 62.47 82 GLY A O 1
ATOM 639 N N . TYR A 1 83 ? 22.722 -4.878 3.999 1.00 58.94 83 TYR A N 1
ATOM 640 C CA . TYR A 1 83 ? 23.723 -5.725 3.337 1.00 58.94 83 TYR A CA 1
ATOM 641 C C . TYR A 1 83 ? 24.889 -4.918 2.722 1.00 58.94 83 TYR A C 1
ATOM 643 O O . TYR A 1 83 ? 25.545 -5.409 1.802 1.00 58.94 83 TYR A O 1
ATOM 651 N N . MET A 1 84 ? 25.148 -3.689 3.197 1.00 54.88 84 MET A N 1
ATOM 652 C CA . MET A 1 84 ? 26.444 -3.019 2.985 1.00 54.88 84 MET A CA 1
ATOM 653 C C . MET A 1 84 ? 27.423 -3.342 4.109 1.00 54.88 84 MET A C 1
ATOM 655 O O . MET A 1 84 ? 26.999 -3.297 5.285 1.00 54.88 84 MET A O 1
#